Protein AF-A0A2H6HIM0-F1 (afdb_monomer_lite)

pLDDT: mean 82.86, std 19.21, range [41.97, 98.0]

Secondary structure (DSSP, 8-state):
--HHHHHHHHHHHHHHHHHS-TT-HHHHHHHHHHHHHHHHHHHHHHHHHHHHHHHHHHHHHHTS-S----------PPP-------

Radius of gyration: 30.68 Å; chains: 1; bounding box: 46×62×72 Å

Structure (mmCIF, N/CA/C/O backbone):
data_AF-A0A2H6HIM0-F1
#
_entry.id   AF-A0A2H6HIM0-F1
#
loop_
_atom_site.group_PDB
_atom_site.id
_atom_site.type_symbol
_atom_site.label_atom_id
_atom_site.label_alt_id
_atom_site.label_comp_id
_atom_site.label_asym_id
_atom_site.label_entity_id
_atom_site.label_seq_id
_atom_site.pdbx_PDB_ins_code
_atom_site.Cartn_x
_atom_site.Cartn_y
_atom_site.Cartn_z
_atom_site.occupancy
_atom_site.B_iso_or_equiv
_atom_site.auth_seq_id
_atom_site.auth_comp_id
_atom_site.auth_asym_id
_atom_site.auth_atom_id
_atom_site.pdbx_PDB_model_num
ATOM 1 N N . MET A 1 1 ? -9.017 6.510 -2.430 1.00 76.50 1 MET A N 1
ATOM 2 C CA . MET A 1 1 ? -8.839 5.122 -2.882 1.00 76.50 1 MET A CA 1
ATOM 3 C C . MET A 1 1 ? -9.374 4.179 -1.822 1.00 76.50 1 MET A C 1
ATOM 5 O O . MET A 1 1 ? -9.225 4.461 -0.636 1.00 76.50 1 MET A O 1
ATOM 9 N N . THR A 1 2 ? -10.033 3.106 -2.236 1.00 93.50 2 THR A N 1
ATOM 10 C CA . THR A 1 2 ? -10.458 2.002 -1.370 1.00 93.50 2 THR A CA 1
ATOM 11 C C . THR A 1 2 ? -9.321 0.997 -1.184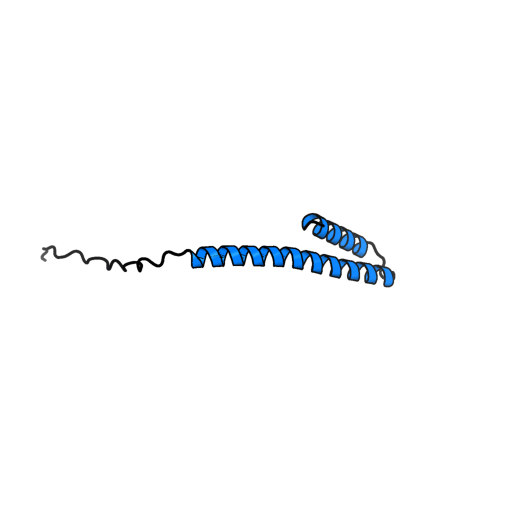 1.00 93.50 2 THR A C 1
ATOM 13 O O . THR A 1 2 ? -8.347 0.994 -1.933 1.00 93.50 2 THR A O 1
ATOM 16 N N . GLU A 1 3 ? -9.446 0.105 -0.200 1.00 94.12 3 GLU A N 1
ATOM 17 C CA . GLU A 1 3 ? -8.462 -0.963 0.025 1.00 94.12 3 GLU A CA 1
ATOM 18 C C . GLU A 1 3 ? -8.279 -1.863 -1.203 1.00 94.12 3 GLU A C 1
ATOM 20 O O . GLU A 1 3 ? -7.161 -2.246 -1.536 1.00 94.12 3 GLU A O 1
ATOM 25 N N . GLN A 1 4 ? -9.376 -2.168 -1.900 1.00 95.75 4 GLN A N 1
ATOM 26 C CA . GLN A 1 4 ? -9.353 -2.989 -3.105 1.00 95.75 4 GLN A CA 1
ATOM 27 C C . GLN A 1 4 ? -8.620 -2.284 -4.251 1.00 95.75 4 GLN A C 1
ATOM 29 O O . GLN A 1 4 ? -7.805 -2.913 -4.919 1.00 95.75 4 GLN A O 1
ATOM 34 N N . GLU A 1 5 ? -8.852 -0.983 -4.434 1.00 96.75 5 GLU A N 1
ATOM 35 C CA . GLU A 1 5 ? -8.139 -0.179 -5.435 1.00 96.75 5 GLU A CA 1
ATOM 36 C C . GLU A 1 5 ? -6.634 -0.108 -5.133 1.00 96.75 5 GLU A C 1
ATOM 38 O O . GLU A 1 5 ? -5.822 -0.218 -6.048 1.00 96.75 5 GLU A O 1
ATOM 43 N N . LEU A 1 6 ? -6.245 0.010 -3.857 1.00 96.19 6 LEU A N 1
ATOM 44 C CA . LEU A 1 6 ? -4.833 -0.002 -3.454 1.00 96.19 6 LEU A CA 1
ATOM 45 C C . LEU A 1 6 ? -4.174 -1.362 -3.702 1.00 96.19 6 LEU A C 1
ATOM 47 O O . LEU A 1 6 ? -3.052 -1.418 -4.199 1.00 96.19 6 LEU A O 1
ATOM 51 N N . MET A 1 7 ? -4.858 -2.463 -3.375 1.00 96.12 7 MET A N 1
ATOM 52 C CA . MET A 1 7 ? -4.351 -3.812 -3.640 1.00 96.12 7 MET A CA 1
ATOM 53 C C . MET A 1 7 ? -4.225 -4.089 -5.140 1.00 96.12 7 MET A C 1
ATOM 55 O O . MET A 1 7 ? -3.239 -4.689 -5.559 1.00 96.12 7 MET A O 1
ATOM 59 N N . GLN A 1 8 ? -5.180 -3.618 -5.945 1.00 97.75 8 GLN A N 1
ATOM 60 C CA . GLN A 1 8 ? -5.104 -3.720 -7.398 1.00 97.75 8 GLN A CA 1
ATOM 61 C C . GLN A 1 8 ? -3.909 -2.928 -7.945 1.00 97.75 8 GLN A C 1
ATOM 63 O O . GLN A 1 8 ? -3.091 -3.493 -8.662 1.00 97.75 8 GLN A O 1
ATOM 68 N N . ALA A 1 9 ? -3.747 -1.665 -7.541 1.00 97.44 9 ALA A N 1
ATOM 69 C CA . ALA A 1 9 ? -2.624 -0.834 -7.974 1.00 97.44 9 ALA A CA 1
ATOM 70 C C . ALA A 1 9 ? -1.259 -1.409 -7.543 1.00 97.44 9 ALA A C 1
ATOM 72 O O . ALA A 1 9 ? -0.275 -1.307 -8.272 1.00 97.44 9 ALA A O 1
ATOM 73 N N . LEU A 1 10 ? -1.182 -2.048 -6.369 1.00 97.38 10 LEU A N 1
ATOM 74 C CA . LEU A 1 10 ? 0.015 -2.779 -5.939 1.00 97.38 10 LEU A CA 1
ATOM 75 C C . LEU A 1 10 ? 0.314 -3.991 -6.830 1.00 97.38 10 LEU A C 1
ATOM 77 O O . LEU A 1 10 ? 1.489 -4.261 -7.079 1.00 97.38 10 LEU A O 1
ATOM 81 N N . GLY A 1 11 ? -0.720 -4.706 -7.280 1.00 97.06 11 GLY A N 1
ATOM 82 C CA . GLY A 1 11 ? -0.602 -5.805 -8.239 1.00 97.06 11 GLY A CA 1
ATOM 83 C C . GLY A 1 11 ? -0.072 -5.323 -9.586 1.00 97.06 11 GLY A C 1
ATOM 84 O O . GLY A 1 11 ? 0.942 -5.830 -10.047 1.00 97.06 11 GLY A O 1
ATOM 85 N N . GLU A 1 12 ? -0.664 -4.263 -10.135 1.00 98.00 12 GLU A N 1
ATOM 86 C CA . GLU A 1 12 ? -0.235 -3.660 -11.406 1.00 98.00 12 GLU A CA 1
ATOM 87 C C . GLU A 1 12 ? 1.244 -3.236 -11.371 1.00 98.00 12 GLU A C 1
ATOM 89 O O . GLU A 1 12 ? 1.993 -3.511 -12.303 1.00 98.00 12 GLU A O 1
ATOM 94 N N . ILE A 1 13 ? 1.709 -2.646 -10.263 1.00 97.50 13 ILE A N 1
ATOM 95 C CA . ILE A 1 13 ? 3.128 -2.283 -10.102 1.00 97.50 13 ILE A CA 1
ATOM 96 C C . ILE A 1 13 ? 4.035 -3.517 -10.010 1.00 97.50 13 ILE A C 1
ATOM 98 O O . ILE A 1 13 ? 5.179 -3.472 -10.461 1.00 97.50 13 ILE A O 1
ATOM 102 N N . LEU A 1 14 ? 3.581 -4.603 -9.377 1.00 96.31 14 LEU A N 1
ATOM 103 C CA . LEU A 1 14 ? 4.358 -5.843 -9.300 1.00 96.31 14 LEU A CA 1
ATOM 104 C C . LEU A 1 14 ? 4.503 -6.493 -10.675 1.00 96.31 14 LEU A C 1
ATOM 106 O O . LEU A 1 14 ? 5.603 -6.939 -11.004 1.00 96.31 14 LEU A O 1
ATOM 110 N N . ASP A 1 15 ? 3.428 -6.495 -11.459 1.00 97.88 15 ASP A N 1
ATOM 111 C CA . ASP A 1 15 ? 3.434 -6.985 -12.832 1.00 97.88 15 ASP A CA 1
ATOM 112 C C . ASP A 1 15 ? 4.387 -6.133 -13.686 1.00 97.88 15 ASP A C 1
ATOM 114 O O . ASP A 1 15 ? 5.325 -6.672 -14.272 1.00 97.88 15 ASP A O 1
ATOM 118 N N . GLU A 1 16 ? 4.274 -4.800 -13.635 1.00 96.81 16 GLU A N 1
ATOM 119 C CA . GLU A 1 16 ? 5.158 -3.880 -14.366 1.00 96.81 16 GLU A CA 1
ATOM 120 C C . GLU A 1 16 ? 6.636 -4.051 -13.967 1.00 96.81 16 GLU A C 1
ATOM 122 O O . GLU A 1 16 ? 7.523 -4.136 -14.816 1.00 96.81 16 GLU A O 1
ATOM 127 N N . LEU A 1 17 ? 6.930 -4.191 -12.669 1.00 95.62 17 LEU A N 1
ATOM 128 C CA . LEU A 1 17 ? 8.287 -4.462 -12.183 1.00 95.62 17 LEU A CA 1
ATOM 129 C C . LEU A 1 17 ? 8.857 -5.787 -12.706 1.00 95.62 17 LEU A C 1
ATOM 131 O O . LEU A 1 17 ? 10.078 -5.891 -12.854 1.00 95.62 17 LEU A O 1
ATOM 135 N N . SER A 1 18 ? 8.002 -6.788 -12.931 1.00 95.94 18 SER A N 1
ATOM 136 C CA . SER A 1 18 ? 8.400 -8.104 -13.439 1.00 95.94 18 SER A CA 1
ATOM 137 C C . SER A 1 18 ? 8.702 -8.094 -14.939 1.00 95.94 18 SER A C 1
ATOM 139 O O . SER A 1 18 ? 9.525 -8.885 -15.398 1.00 95.94 18 SER A O 1
ATOM 141 N N . GLU A 1 19 ? 8.086 -7.172 -15.681 1.00 96.94 19 GLU A N 1
ATOM 142 C CA . GLU A 1 19 ? 8.282 -7.001 -17.122 1.00 96.94 19 GLU A CA 1
ATOM 143 C C . GLU A 1 19 ? 9.499 -6.124 -17.456 1.00 96.94 19 GLU A C 1
ATOM 145 O O . GLU A 1 19 ? 10.059 -6.230 -18.550 1.00 96.94 19 GLU A O 1
ATOM 150 N N . LEU A 1 20 ? 9.943 -5.271 -16.524 1.00 95.88 20 LEU A N 1
ATOM 151 C CA . LEU A 1 20 ? 11.077 -4.378 -16.757 1.00 95.88 20 LEU A CA 1
ATOM 152 C C . LEU A 1 20 ? 12.421 -5.127 -16.856 1.00 95.88 20 LEU A C 1
ATOM 154 O O . LEU A 1 20 ? 12.760 -5.931 -15.974 1.00 95.88 20 LEU A O 1
ATOM 158 N N . PRO A 1 21 ? 13.268 -4.778 -17.844 1.00 96.00 21 PRO A N 1
ATOM 159 C CA . PRO A 1 21 ? 14.592 -5.370 -17.993 1.00 96.00 21 PRO A CA 1
ATOM 160 C C . PRO A 1 21 ? 15.527 -4.961 -16.844 1.00 96.00 21 PRO A C 1
ATOM 162 O O . PRO A 1 21 ? 15.274 -4.017 -16.090 1.00 96.00 21 PRO A O 1
ATOM 165 N N . ASP A 1 22 ? 16.611 -5.709 -16.649 1.00 92.44 22 ASP A N 1
ATOM 166 C CA . ASP A 1 22 ? 17.526 -5.523 -15.511 1.00 92.44 22 ASP A CA 1
ATOM 167 C C . ASP A 1 22 ? 18.286 -4.193 -15.516 1.00 92.44 22 ASP A C 1
ATOM 169 O O . ASP A 1 22 ? 18.667 -3.704 -14.452 1.00 92.44 22 ASP A O 1
ATOM 173 N N . ASP A 1 23 ? 18.446 -3.573 -16.680 1.00 95.25 23 ASP A N 1
ATOM 174 C CA . ASP A 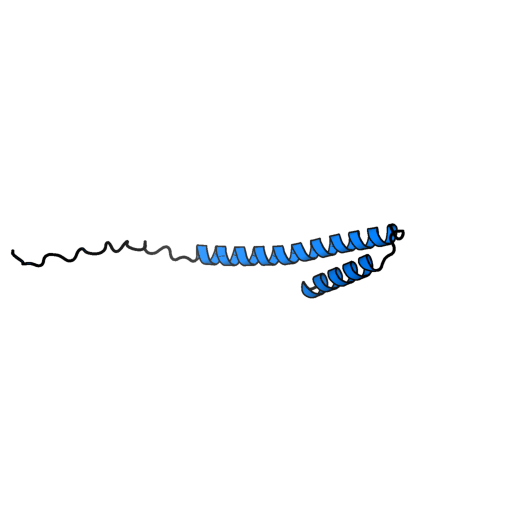1 23 ? 19.104 -2.282 -16.870 1.00 95.25 23 ASP A CA 1
ATOM 175 C C . ASP A 1 23 ? 18.172 -1.067 -16.695 1.00 95.25 23 ASP A C 1
ATOM 177 O O . ASP A 1 23 ? 18.665 0.056 -16.564 1.00 95.25 23 ASP A O 1
ATOM 181 N N . ALA A 1 24 ? 16.851 -1.268 -16.585 1.00 96.06 24 ALA A N 1
ATOM 182 C CA . ALA A 1 24 ? 15.853 -0.223 -16.313 1.00 96.06 24 ALA A CA 1
ATOM 183 C C . ALA A 1 24 ? 15.839 0.207 -14.830 1.00 96.06 24 ALA A C 1
ATOM 185 O O . ALA A 1 24 ? 14.837 0.101 -14.116 1.00 96.06 24 ALA A O 1
ATOM 186 N N . PHE A 1 25 ? 16.997 0.638 -14.321 1.00 94.56 25 PHE A N 1
ATOM 187 C CA . PHE A 1 25 ? 17.194 0.944 -12.903 1.00 94.56 25 PHE A CA 1
ATOM 188 C C . PHE A 1 25 ? 16.301 2.093 -12.416 1.00 94.56 25 PHE A C 1
ATOM 190 O O . PHE A 1 25 ? 15.694 1.990 -11.348 1.00 94.56 25 PHE A O 1
ATOM 197 N N . SER A 1 26 ? 16.213 3.181 -13.185 1.00 96.62 26 SER A N 1
ATOM 198 C CA . SER A 1 26 ? 15.461 4.385 -12.811 1.00 96.62 26 SER A CA 1
ATOM 199 C C . SER A 1 26 ? 13.960 4.109 -12.718 1.00 96.62 26 SER A C 1
ATOM 201 O O . SER A 1 26 ? 13.308 4.519 -11.758 1.00 96.62 26 SER A O 1
ATOM 203 N N . GLU A 1 27 ? 13.424 3.358 -13.675 1.00 97.25 27 GLU A N 1
ATOM 204 C CA . GLU A 1 27 ? 12.027 2.943 -13.744 1.00 97.25 27 GLU A CA 1
ATOM 205 C C . GLU A 1 27 ? 11.699 1.978 -12.599 1.00 97.25 27 GLU A C 1
ATOM 207 O O . GLU A 1 27 ? 10.748 2.206 -11.848 1.00 97.25 27 GLU A O 1
ATOM 212 N N . LYS A 1 28 ? 12.548 0.961 -12.371 1.00 97.50 28 LYS A N 1
ATOM 213 C CA . LYS A 1 28 ? 12.408 0.046 -11.225 1.00 97.50 28 LYS A CA 1
ATOM 214 C C . LYS A 1 28 ? 12.441 0.799 -9.894 1.00 97.50 28 LYS A C 1
ATOM 216 O O . LYS A 1 28 ? 11.701 0.448 -8.973 1.00 97.50 28 LYS A O 1
ATOM 221 N N . TRP A 1 29 ? 13.282 1.826 -9.767 1.00 97.44 29 TRP A N 1
ATOM 222 C CA . TRP A 1 29 ? 13.351 2.654 -8.563 1.00 97.44 29 TRP A CA 1
ATOM 223 C C . TRP A 1 29 ? 12.071 3.468 -8.349 1.00 97.44 29 TRP A C 1
ATOM 225 O O . TRP A 1 29 ? 11.512 3.445 -7.251 1.00 97.44 29 TRP A O 1
ATOM 235 N N . ALA A 1 30 ? 11.571 4.133 -9.393 1.00 97.88 30 ALA A N 1
ATOM 236 C CA . ALA A 1 30 ? 10.337 4.912 -9.328 1.00 97.88 30 ALA A CA 1
ATOM 237 C C . ALA A 1 30 ? 9.129 4.039 -8.948 1.00 97.88 30 ALA A C 1
ATOM 239 O O . ALA A 1 30 ? 8.368 4.386 -8.041 1.00 97.88 30 ALA A O 1
ATOM 240 N N . LEU A 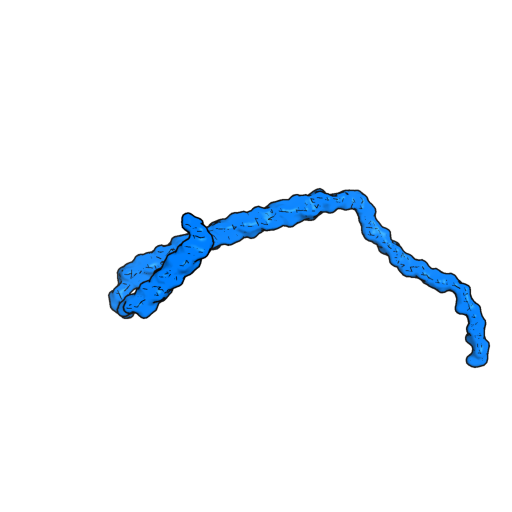1 31 ? 9.000 2.865 -9.572 1.00 97.69 31 LEU A N 1
ATOM 241 C CA . LEU A 1 31 ? 7.931 1.912 -9.276 1.00 97.69 31 LEU A CA 1
ATOM 242 C C . LEU A 1 31 ? 8.009 1.373 -7.848 1.00 97.69 31 LEU A C 1
ATOM 244 O O . LEU A 1 31 ? 6.988 1.298 -7.168 1.00 97.69 31 LEU A O 1
ATOM 248 N N . LYS A 1 32 ? 9.208 1.063 -7.341 1.00 96.25 32 LYS A N 1
ATOM 249 C CA . LYS A 1 32 ? 9.385 0.674 -5.932 1.00 96.25 32 LYS A CA 1
ATOM 250 C C . LYS A 1 32 ? 9.015 1.797 -4.963 1.00 96.25 32 LYS A C 1
ATOM 252 O O . LYS A 1 32 ? 8.432 1.510 -3.920 1.00 96.25 32 LYS A O 1
ATOM 257 N N . GLY A 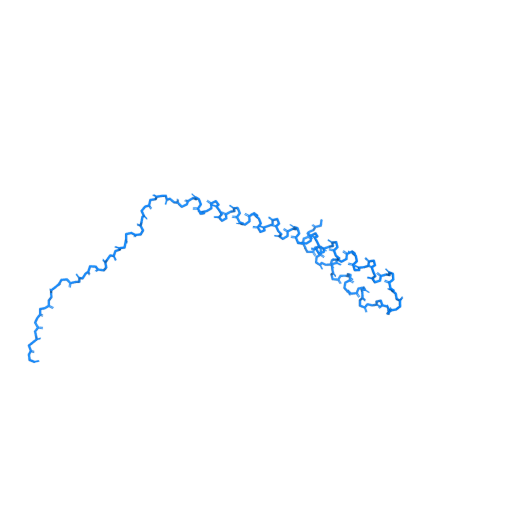1 33 ? 9.319 3.051 -5.302 1.00 97.69 33 GLY A N 1
ATOM 258 C CA . GLY A 1 33 ? 8.890 4.220 -4.529 1.00 97.69 33 GLY A CA 1
ATOM 259 C C . GLY A 1 33 ? 7.367 4.287 -4.416 1.00 97.69 33 GLY A C 1
ATOM 260 O O . GLY A 1 33 ? 6.827 4.241 -3.311 1.00 97.69 33 GLY A O 1
ATOM 261 N N . ARG A 1 34 ? 6.677 4.248 -5.561 1.00 97.00 34 ARG A N 1
ATOM 262 C CA . ARG A 1 34 ? 5.209 4.226 -5.627 1.00 97.00 34 ARG A CA 1
ATOM 263 C C . ARG A 1 34 ? 4.607 3.017 -4.901 1.00 97.00 34 ARG A C 1
ATOM 265 O O . ARG A 1 34 ? 3.608 3.139 -4.199 1.00 97.00 34 ARG A O 1
ATOM 272 N N . GLN A 1 35 ? 5.235 1.847 -5.009 1.00 97.44 35 GLN A N 1
ATOM 273 C CA . GLN A 1 35 ? 4.837 0.649 -4.267 1.00 97.44 35 GLN A CA 1
ATOM 274 C C . GLN A 1 35 ? 4.915 0.862 -2.746 1.00 97.44 35 GLN A C 1
ATOM 276 O O . GLN A 1 35 ? 4.051 0.391 -2.006 1.00 97.44 35 GLN A O 1
ATOM 281 N N . GLY A 1 36 ? 5.957 1.548 -2.271 1.00 97.25 36 GLY A N 1
ATOM 282 C CA . GLY A 1 36 ? 6.120 1.910 -0.865 1.00 97.25 36 GLY A CA 1
ATOM 283 C C . GLY A 1 36 ? 5.005 2.830 -0.369 1.00 97.25 36 GLY A C 1
ATOM 284 O O . GLY A 1 36 ? 4.424 2.565 0.683 1.00 97.25 36 GLY A O 1
ATOM 285 N N . GLU A 1 37 ? 4.662 3.853 -1.153 1.00 97.75 37 GLU A N 1
ATOM 286 C CA . GLU A 1 37 ? 3.571 4.791 -0.854 1.00 97.75 37 GLU A CA 1
ATOM 287 C C . GLU A 1 37 ? 2.220 4.071 -0.742 1.00 97.75 37 GLU A C 1
ATOM 289 O O . GLU A 1 37 ? 1.538 4.193 0.276 1.00 97.75 37 GLU A O 1
ATOM 294 N N . LEU A 1 38 ? 1.878 3.220 -1.714 1.00 97.12 38 LEU A N 1
ATOM 295 C CA . LEU A 1 38 ? 0.620 2.466 -1.692 1.00 97.12 38 LEU A CA 1
ATOM 296 C C . LEU A 1 38 ? 0.527 1.500 -0.504 1.00 97.12 38 LEU A C 1
ATOM 298 O O . LEU A 1 38 ? -0.541 1.339 0.088 1.00 97.12 38 LEU A O 1
ATOM 302 N N . ARG A 1 39 ? 1.641 0.866 -0.109 1.00 96.06 39 ARG A N 1
ATOM 303 C CA . ARG A 1 39 ? 1.676 0.035 1.106 1.00 96.06 39 ARG A CA 1
ATOM 304 C C . ARG A 1 39 ? 1.448 0.860 2.370 1.00 96.06 39 ARG A C 1
ATOM 306 O O . ARG A 1 39 ? 0.776 0.379 3.280 1.00 96.06 39 ARG A O 1
ATOM 313 N N . ALA A 1 40 ? 1.993 2.074 2.438 1.00 97.12 40 ALA A N 1
ATOM 314 C CA . ALA A 1 40 ? 1.772 2.968 3.570 1.00 97.12 40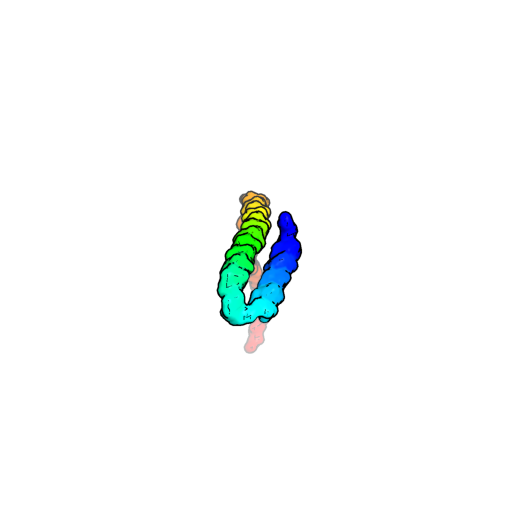 ALA A CA 1
ATOM 315 C C . ALA A 1 40 ? 0.299 3.398 3.661 1.00 97.12 40 ALA A C 1
ATOM 317 O O . ALA A 1 40 ? -0.288 3.327 4.740 1.00 97.12 40 ALA A O 1
ATOM 318 N N . GLU A 1 41 ? -0.326 3.758 2.538 1.00 96.06 41 GLU A N 1
ATOM 319 C CA . GLU A 1 41 ? -1.759 4.075 2.489 1.00 96.06 41 GLU A CA 1
ATOM 320 C C . GLU A 1 41 ? -2.628 2.889 2.925 1.00 96.06 41 GLU A C 1
ATOM 322 O O . GLU A 1 41 ? -3.533 3.042 3.750 1.00 96.06 41 GLU A O 1
ATOM 327 N N . LEU A 1 42 ? -2.313 1.685 2.437 1.00 96.19 42 LEU A N 1
ATOM 328 C CA . LEU A 1 42 ? -3.016 0.460 2.811 1.00 96.19 42 LEU A CA 1
ATOM 329 C C . LEU A 1 42 ? -2.922 0.194 4.321 1.00 96.19 42 LEU A C 1
ATOM 331 O O . LEU A 1 42 ? -3.931 -0.087 4.974 1.00 96.19 42 LEU A O 1
ATOM 335 N N . ALA A 1 43 ? -1.721 0.336 4.887 1.00 95.19 43 ALA A N 1
ATOM 336 C CA . ALA A 1 43 ? -1.484 0.162 6.314 1.00 95.19 43 ALA A CA 1
ATOM 337 C C . ALA A 1 43 ? -2.259 1.187 7.158 1.00 95.19 43 ALA A C 1
ATOM 339 O O . ALA A 1 43 ? -2.802 0.827 8.202 1.00 95.19 43 ALA A O 1
ATOM 340 N N . LEU A 1 44 ? -2.367 2.441 6.705 1.00 96.12 44 LEU A N 1
ATOM 341 C CA . LEU A 1 44 ? -3.151 3.471 7.392 1.00 96.12 44 LEU A CA 1
ATOM 342 C C . LEU A 1 44 ? -4.645 3.130 7.424 1.00 96.12 44 LEU A C 1
ATOM 344 O O . LEU A 1 44 ? -5.276 3.255 8.476 1.00 96.12 44 LEU A O 1
ATOM 348 N N . LEU A 1 45 ? -5.209 2.649 6.312 1.00 93.88 45 LEU A N 1
ATOM 349 C CA . LEU A 1 45 ? -6.610 2.216 6.268 1.00 93.88 45 LEU A CA 1
ATOM 350 C C . LEU A 1 45 ? -6.868 1.031 7.207 1.00 93.88 45 LEU A C 1
ATOM 352 O O . LEU A 1 45 ? -7.851 1.024 7.953 1.00 93.88 45 LEU A O 1
ATOM 356 N N . GLN A 1 46 ? -5.970 0.046 7.206 1.00 93.31 46 GLN A N 1
ATOM 357 C CA . GLN A 1 46 ? -6.059 -1.124 8.080 1.00 93.31 46 GLN A CA 1
ATOM 358 C C . GLN A 1 46 ? -5.925 -0.744 9.560 1.00 93.31 46 GLN A C 1
ATOM 360 O O . GLN A 1 46 ? -6.715 -1.202 10.389 1.00 93.31 46 GLN A O 1
ATOM 365 N N . ALA A 1 47 ? -4.984 0.144 9.890 1.00 93.94 47 ALA A N 1
ATOM 366 C CA . ALA A 1 47 ? -4.790 0.653 11.242 1.00 93.94 47 ALA A CA 1
ATOM 367 C C . ALA A 1 47 ? -6.009 1.441 11.743 1.00 93.94 47 ALA A C 1
ATOM 369 O O . ALA A 1 47 ? -6.416 1.263 12.891 1.00 93.94 47 ALA A O 1
ATOM 370 N N . GLY A 1 48 ? -6.631 2.261 10.888 1.00 91.75 48 GLY A N 1
ATOM 371 C CA . GLY A 1 48 ? -7.850 2.998 11.227 1.00 91.75 48 GLY A CA 1
ATOM 372 C C . GLY A 1 48 ? -9.009 2.075 11.611 1.00 91.75 48 GLY A C 1
ATOM 373 O O . GLY A 1 48 ? -9.669 2.298 12.624 1.00 91.75 48 GLY A O 1
ATOM 374 N N . ARG A 1 49 ? -9.214 0.983 10.864 1.00 91.56 49 ARG A N 1
ATOM 375 C CA . ARG A 1 49 ? -10.242 -0.016 11.203 1.00 91.56 49 ARG A CA 1
ATOM 376 C C . ARG A 1 49 ? -9.929 -0.772 12.488 1.00 91.56 49 ARG A C 1
ATOM 378 O O . ARG A 1 49 ? -10.829 -0.986 13.293 1.00 91.56 49 ARG A O 1
ATOM 385 N N . LEU A 1 50 ? -8.668 -1.155 12.693 1.00 92.38 50 LEU A N 1
ATOM 386 C CA . LEU A 1 50 ? -8.247 -1.830 13.922 1.00 92.38 50 LEU A CA 1
ATOM 387 C C . LEU A 1 50 ? -8.451 -0.930 15.150 1.00 92.38 50 LEU A C 1
ATOM 389 O O . LEU A 1 50 ? -8.876 -1.405 16.202 1.00 92.38 50 LEU A O 1
ATOM 393 N N . ALA A 1 51 ? -8.178 0.370 15.015 1.00 92.19 51 ALA A N 1
ATOM 394 C CA . ALA A 1 51 ? -8.416 1.344 16.073 1.00 92.19 51 ALA A CA 1
ATOM 395 C C . ALA A 1 51 ? -9.910 1.462 16.420 1.00 92.19 51 ALA A C 1
ATOM 397 O O . ALA A 1 51 ? -10.252 1.481 17.603 1.00 92.19 51 ALA A O 1
ATOM 398 N N . GLU A 1 52 ? -10.795 1.476 15.419 1.00 92.38 52 GLU A N 1
ATOM 399 C CA . GLU A 1 52 ? -12.243 1.500 15.663 1.00 92.38 52 GLU A CA 1
ATOM 400 C C . GLU A 1 52 ? -12.731 0.196 16.306 1.00 92.38 52 GLU A C 1
ATOM 402 O O . GLU A 1 52 ? -13.423 0.235 17.321 1.00 92.38 52 GLU A O 1
ATOM 407 N N . GLN A 1 53 ? -12.279 -0.963 15.818 1.00 92.50 53 GLN A N 1
ATOM 408 C CA . GLN A 1 53 ? -12.610 -2.258 16.419 1.00 92.50 53 GLN A CA 1
ATOM 409 C C . GLN A 1 53 ? -12.175 -2.332 17.889 1.00 92.50 53 GLN A C 1
ATOM 411 O O . GLN A 1 53 ? -12.922 -2.802 18.750 1.00 92.50 53 GLN A O 1
ATOM 416 N N . LYS A 1 54 ? -10.975 -1.829 18.202 1.00 92.88 54 LYS A N 1
ATOM 417 C CA . LYS A 1 54 ? -10.494 -1.745 19.582 1.00 92.88 54 LYS A CA 1
ATOM 418 C C . LYS A 1 54 ? -11.406 -0.860 20.432 1.00 92.88 54 LYS A C 1
ATOM 420 O O . LYS A 1 54 ? -11.764 -1.247 21.540 1.00 92.88 54 LYS A O 1
ATOM 425 N N . ARG A 1 55 ? -11.825 0.294 19.910 1.00 91.06 55 ARG A N 1
ATOM 426 C CA . ARG A 1 55 ? -12.740 1.204 20.607 1.00 91.06 55 ARG A CA 1
ATOM 427 C C . ARG A 1 55 ? -14.098 0.552 20.879 1.00 91.06 55 ARG A C 1
ATOM 429 O O . ARG A 1 55 ? -14.658 0.753 21.956 1.00 91.06 55 ARG A O 1
ATOM 436 N N . GLU A 1 56 ? -14.633 -0.218 19.936 1.00 91.94 56 GLU A N 1
ATOM 437 C CA . GLU A 1 56 ? -15.872 -0.977 20.129 1.00 91.94 56 GLU A CA 1
ATOM 438 C C . GLU A 1 56 ? -15.727 -2.031 21.233 1.00 91.94 56 GLU A C 1
ATOM 440 O O . GLU A 1 56 ? -16.592 -2.128 22.109 1.00 91.94 56 GLU A O 1
ATOM 445 N N . TRP A 1 57 ? -14.622 -2.783 21.242 1.00 90.69 57 TRP A N 1
ATOM 446 C CA . TRP A 1 57 ? -14.319 -3.740 22.310 1.00 90.69 57 TRP A CA 1
ATOM 447 C C . TRP A 1 57 ? -14.167 -3.066 23.671 1.00 90.69 57 TRP A C 1
ATOM 449 O O . TRP A 1 57 ? -14.745 -3.545 24.648 1.00 90.69 57 TRP A O 1
ATOM 459 N N . ASP A 1 58 ? -13.469 -1.932 23.738 1.00 90.81 58 ASP A N 1
ATOM 460 C CA 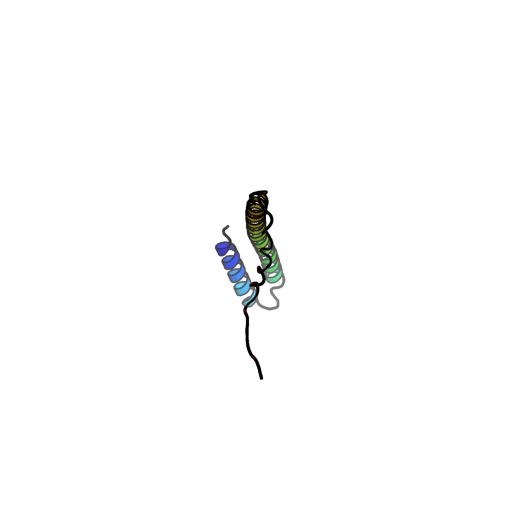. ASP A 1 58 ? -13.306 -1.160 24.970 1.00 90.81 58 ASP A CA 1
ATOM 461 C C . ASP A 1 58 ? -14.670 -0.681 25.504 1.00 90.81 58 ASP A C 1
ATOM 463 O O . ASP A 1 58 ? -14.951 -0.784 26.701 1.00 90.81 58 ASP A O 1
ATOM 467 N N . GLN A 1 59 ? -15.578 -0.238 24.624 1.00 89.38 59 GLN A N 1
ATOM 468 C CA . GLN A 1 59 ? -16.945 0.133 25.008 1.00 89.38 59 GLN A CA 1
ATOM 469 C C . GLN A 1 59 ? -17.769 -1.060 25.506 1.00 89.38 59 GLN A C 1
ATOM 471 O O . GLN A 1 59 ? -18.543 -0.913 26.451 1.00 89.38 59 GLN A O 1
ATOM 476 N N . GLN A 1 60 ? -17.641 -2.235 24.886 1.00 84.81 60 GLN A N 1
ATOM 477 C CA . GLN A 1 60 ? -18.329 -3.448 25.340 1.00 84.81 60 GLN A CA 1
ATOM 478 C C . GLN A 1 60 ? -17.791 -3.926 26.695 1.00 84.81 60 GLN A C 1
ATOM 480 O O . GLN A 1 60 ? -18.574 -4.303 27.566 1.00 84.81 60 GLN A O 1
ATOM 485 N N . ALA A 1 61 ? -16.475 -3.854 26.906 1.00 81.81 61 ALA A N 1
ATOM 486 C CA . ALA A 1 61 ? -15.847 -4.172 28.183 1.00 81.81 61 ALA A CA 1
ATOM 487 C C . ALA A 1 61 ? -16.298 -3.211 29.296 1.00 81.81 61 ALA A C 1
ATOM 489 O O . ALA A 1 61 ? -16.601 -3.661 30.400 1.00 81.81 61 ALA A O 1
ATOM 490 N N . ALA A 1 62 ? -16.415 -1.914 28.993 1.00 78.44 62 ALA A N 1
ATOM 491 C CA . ALA A 1 62 ? -16.911 -0.900 29.925 1.00 78.44 62 ALA A CA 1
ATOM 492 C C . ALA A 1 62 ? -18.418 -1.027 30.226 1.00 78.44 62 ALA A C 1
ATOM 494 O O . ALA A 1 62 ? -18.869 -0.608 31.288 1.00 78.44 62 ALA A O 1
ATOM 495 N N . LYS A 1 63 ? -19.201 -1.623 29.316 1.00 72.38 63 LYS A N 1
ATOM 496 C CA . LYS A 1 63 ? -20.637 -1.904 29.492 1.00 72.38 63 LYS A CA 1
ATOM 497 C C . LYS A 1 63 ? -20.925 -3.177 30.295 1.00 72.38 63 LYS A C 1
ATOM 499 O O . LYS A 1 63 ? -22.099 -3.504 30.473 1.00 72.38 63 LYS A O 1
ATOM 504 N N . LYS A 1 64 ? -19.909 -3.900 30.790 1.00 62.94 64 LYS A N 1
ATOM 505 C CA . LYS A 1 64 ? -20.151 -5.007 31.725 1.00 62.94 64 LYS A CA 1
ATOM 506 C C . LYS A 1 64 ? -20.895 -4.463 32.953 1.00 62.94 64 LYS A C 1
ATOM 508 O O . LYS A 1 64 ? -20.377 -3.549 33.597 1.00 62.94 64 LYS A O 1
ATOM 513 N N . PRO A 1 65 ? -22.086 -4.990 33.293 1.00 54.72 65 PRO A N 1
ATOM 514 C CA . PRO A 1 65 ? -22.758 -4.593 34.516 1.00 54.72 65 PRO A CA 1
ATOM 515 C C . PRO A 1 65 ? -21.846 -4.929 35.697 1.00 54.72 65 PRO A C 1
ATOM 517 O O . PRO A 1 65 ? -21.317 -6.034 35.795 1.00 54.72 65 PRO A O 1
ATOM 520 N N . SER A 1 66 ? -21.675 -3.974 36.606 1.00 55.16 66 SER A N 1
ATOM 521 C CA . SER A 1 66 ? -20.970 -4.138 37.878 1.00 55.16 66 SER A CA 1
ATOM 522 C C . SER A 1 66 ? -21.728 -5.028 38.872 1.00 55.16 66 SER A C 1
ATOM 524 O O . SER A 1 66 ? -21.564 -4.855 40.076 1.00 55.16 66 SER A O 1
ATOM 526 N N . ASN A 1 67 ? -22.582 -5.937 38.401 1.00 52.09 67 ASN A N 1
ATOM 527 C CA . ASN A 1 67 ? -23.401 -6.760 39.268 1.00 52.09 67 ASN A CA 1
ATOM 528 C C . ASN A 1 67 ? -23.059 -8.233 39.114 1.00 52.09 67 ASN A C 1
ATOM 530 O O . ASN A 1 67 ? -23.244 -8.837 38.062 1.00 52.09 67 ASN A O 1
ATOM 534 N N . GLU A 1 68 ? -22.622 -8.732 40.265 1.00 48.69 68 GLU A N 1
ATOM 535 C CA . GLU A 1 68 ? -22.565 -10.114 40.694 1.00 48.69 68 GLU A CA 1
ATOM 536 C C . GLU A 1 68 ? -21.403 -10.893 40.089 1.00 48.69 68 GLU A C 1
ATOM 538 O O . GLU A 1 68 ? -21.414 -11.371 38.956 1.00 48.69 68 GLU A O 1
ATOM 543 N N . SER A 1 69 ? -20.369 -11.030 40.931 1.00 52.47 69 SER A N 1
ATOM 544 C CA . SER A 1 69 ? -19.511 -12.207 40.992 1.00 52.47 69 SER A CA 1
ATOM 545 C C . SER A 1 69 ? -20.231 -13.407 40.381 1.00 52.47 69 SER A C 1
ATOM 547 O O . SER A 1 69 ? -21.375 -13.652 40.779 1.00 52.47 69 SER A O 1
ATOM 549 N N . PRO A 1 70 ? -19.605 -14.209 39.498 1.00 52.41 70 PRO A N 1
ATOM 550 C CA . PRO A 1 70 ? -20.086 -15.566 39.347 1.00 52.41 70 PRO A CA 1
ATOM 551 C C . PRO A 1 70 ? -19.997 -16.140 40.756 1.00 52.41 70 PRO A C 1
ATOM 553 O O . PRO A 1 70 ? -18.899 -16.362 41.268 1.00 52.41 70 PRO A O 1
ATOM 556 N N . ALA A 1 71 ? -21.140 -16.240 41.440 1.00 56.25 71 ALA A N 1
ATOM 557 C CA . ALA A 1 71 ? -21.236 -16.996 42.659 1.00 56.25 71 ALA A CA 1
ATOM 558 C C . ALA A 1 71 ? -20.669 -18.342 42.247 1.00 56.25 71 ALA A C 1
ATOM 560 O O . ALA A 1 71 ? -21.225 -19.019 41.380 1.00 56.25 71 ALA A O 1
ATOM 561 N N . PHE A 1 72 ? -19.474 -18.637 42.749 1.00 56.28 72 PHE A N 1
ATOM 562 C CA . PHE A 1 72 ? -18.895 -19.951 42.668 1.00 56.28 72 PHE A CA 1
ATOM 563 C C . PHE A 1 72 ? -19.926 -20.806 43.385 1.00 56.28 72 PHE A C 1
ATOM 565 O O . PHE A 1 72 ? -19.990 -20.820 44.613 1.00 56.28 72 PHE A O 1
ATOM 572 N N . VAL A 1 73 ? -20.852 -21.378 42.618 1.00 55.91 73 VAL A N 1
ATOM 573 C CA . VAL A 1 73 ? -21.787 -22.369 43.111 1.00 55.91 73 VAL A CA 1
ATOM 574 C C . VAL A 1 73 ? -20.879 -23.533 43.441 1.00 55.91 73 VAL A C 1
ATOM 576 O O . VAL A 1 73 ? -20.536 -24.337 42.576 1.00 55.91 73 VAL A O 1
ATOM 579 N N . SER A 1 74 ? -20.389 -23.543 44.685 1.00 49.56 74 SER A N 1
ATOM 580 C CA . SER A 1 74 ? -19.799 -24.725 45.281 1.00 49.56 74 SER A CA 1
ATOM 581 C C . SER A 1 74 ? -20.755 -25.860 44.947 1.00 49.56 74 SER A C 1
ATOM 583 O O . SER A 1 74 ? -21.951 -25.713 45.230 1.00 49.56 74 SER A O 1
ATOM 585 N N . PRO A 1 75 ? -20.291 -26.948 44.311 1.00 62.00 75 PRO A N 1
ATOM 586 C CA . PRO A 1 75 ? -21.130 -28.116 44.171 1.00 62.00 75 PRO A CA 1
ATOM 587 C C . PRO A 1 75 ? -21.536 -28.495 45.590 1.00 62.00 75 PRO A C 1
ATOM 589 O O . PRO A 1 75 ? -20.698 -28.854 46.415 1.00 62.00 75 PRO A O 1
ATOM 592 N N . VAL A 1 76 ? -22.815 -28.293 45.903 1.00 53.47 76 VAL A N 1
ATOM 593 C CA . VAL A 1 76 ? -23.423 -28.819 47.114 1.00 53.47 76 VAL A CA 1
ATOM 594 C C . VAL A 1 76 ? -23.131 -30.312 47.082 1.00 53.47 76 VAL A C 1
ATOM 596 O O . VAL A 1 76 ? -23.606 -31.020 46.194 1.00 53.47 76 VAL A O 1
ATOM 599 N N . SER A 1 77 ? -22.286 -30.768 48.007 1.00 57.00 77 SER A N 1
ATOM 600 C CA . SER A 1 77 ? -22.125 -32.185 48.300 1.00 57.00 77 SER A CA 1
ATOM 601 C C . SER A 1 77 ? -23.520 -32.777 48.509 1.00 57.00 77 SER A C 1
ATOM 603 O O . SER A 1 77 ? -24.264 -32.243 49.339 1.00 57.00 77 SER A O 1
ATOM 605 N N . PRO A 1 78 ? -23.910 -33.854 47.806 1.00 53.31 78 PRO A N 1
ATOM 606 C CA . PRO A 1 78 ? -25.107 -34.567 48.192 1.00 53.31 78 PRO A CA 1
ATOM 607 C C . PRO A 1 78 ? -24.843 -35.202 49.558 1.00 53.31 78 PRO A C 1
ATOM 609 O O . PRO A 1 78 ? -23.935 -36.017 49.724 1.00 53.31 78 PRO A O 1
ATOM 612 N N . ASN A 1 79 ? -25.621 -34.750 50.538 1.00 49.59 79 ASN A N 1
ATOM 613 C CA . ASN A 1 79 ? -25.703 -35.310 51.875 1.00 49.59 79 ASN A CA 1
ATOM 614 C C . ASN A 1 79 ? -26.143 -36.785 51.818 1.00 49.59 79 ASN A C 1
ATOM 616 O O . ASN A 1 79 ? -27.028 -37.135 51.044 1.00 49.59 79 ASN A O 1
ATOM 620 N N . GLU A 1 80 ? -25.503 -37.591 52.663 1.00 61.06 80 GLU A N 1
ATOM 621 C CA . GLU A 1 80 ? -25.901 -38.890 53.225 1.00 61.06 80 GLU A CA 1
ATOM 622 C C . GLU A 1 80 ? -26.960 -39.756 52.506 1.00 61.06 80 GLU A C 1
ATOM 624 O O . GLU A 1 80 ? -28.161 -39.497 52.528 1.00 61.06 80 GLU A O 1
ATOM 629 N N . GLY A 1 81 ? -26.497 -40.921 52.051 1.00 42.28 81 GLY A N 1
ATOM 630 C CA . GLY A 1 81 ? -27.238 -42.183 51.963 1.00 42.28 81 GLY A CA 1
ATOM 631 C C . GLY A 1 81 ? -26.180 -43.281 51.821 1.00 42.28 81 GLY A C 1
ATOM 632 O O . GLY A 1 81 ? -25.402 -43.254 50.881 1.00 42.28 81 GLY A O 1
ATOM 633 N N . GLY A 1 82 ? -25.935 -44.166 52.781 1.00 49.50 82 GLY A N 1
ATOM 634 C CA . GLY A 1 82 ? -26.911 -45.043 53.403 1.00 49.50 82 GLY A CA 1
ATOM 635 C C . GLY A 1 82 ? -26.742 -46.444 52.806 1.00 49.50 82 GLY A C 1
ATOM 636 O O . GLY A 1 82 ? -27.314 -46.729 51.764 1.00 49.50 82 GLY A O 1
ATOM 637 N N . GLY A 1 83 ? -25.996 -47.310 53.500 1.00 46.62 83 GLY A N 1
ATOM 638 C CA . GLY A 1 83 ? -26.179 -48.766 53.436 1.00 46.62 83 GLY A CA 1
ATOM 639 C C . GLY A 1 83 ? -25.263 -49.585 52.514 1.00 46.62 83 GLY A C 1
ATOM 640 O O . GLY A 1 83 ? -25.153 -49.327 51.322 1.00 46.62 83 GLY A O 1
ATOM 641 N N . GLY A 1 84 ? -24.713 -50.659 53.096 1.00 41.97 84 GLY A N 1
ATOM 642 C CA . GLY A 1 84 ? -24.080 -51.801 52.418 1.00 41.97 84 GLY A CA 1
ATOM 643 C C . GLY A 1 84 ? -22.598 -51.922 52.785 1.00 41.97 84 GLY A C 1
ATOM 644 O O . GLY A 1 84 ? -21.804 -51.119 52.327 1.00 41.97 84 GLY A O 1
ATOM 645 N N . GLY A 1 85 ? -22.127 -52.818 53.654 1.00 43.81 85 GLY A N 1
ATOM 646 C CA . GLY A 1 85 ? -22.666 -54.119 54.037 1.00 43.81 85 GLY A CA 1
ATOM 647 C C . GLY A 1 85 ? -22.023 -55.206 53.173 1.00 43.81 85 GLY A C 1
ATOM 648 O O . GLY A 1 85 ? -22.487 -55.408 52.055 1.00 43.81 85 GLY A O 1
ATOM 649 N N . PHE A 1 86 ? -21.040 -55.891 53.776 1.00 45.78 86 PHE A N 1
ATOM 650 C CA . PHE A 1 86 ? -20.243 -57.047 53.318 1.00 45.78 86 PHE A CA 1
ATOM 651 C C . PHE A 1 86 ? -19.014 -56.755 52.450 1.00 45.78 86 PHE A C 1
ATOM 653 O O . PHE A 1 86 ? -19.160 -56.232 51.327 1.00 45.78 86 PHE A O 1
#

Foldseek 3Di:
DDLVVLVVLLVVLVVVLVPDDPPPVVSNVVSVVVNVVSVVVNVVVVVVVVVVVVVVVVVVVVPPPPDDDPPPPPPPDPDDDDDDDD

Sequence (86 aa):
MTEQELMQALGEILDELSELPDDAFSEKWALKGRQGELRAELALLQAGRLAEQKREWDQQAAKKPSNESPAFVSPVSPNEGGGGGF